Protein AF-A0A845X0L4-F1 (afdb_monomer)

Sequence (94 aa):
MPTTLTNEQIFKLVCMEVIESLGVRRFPPVCVLYEMTNPGFIDWCETLVFVKDDGKLDEGEQSLLDWMKQNAGNWDLVRELMPVAERLEAKLTS

Nearest PDB 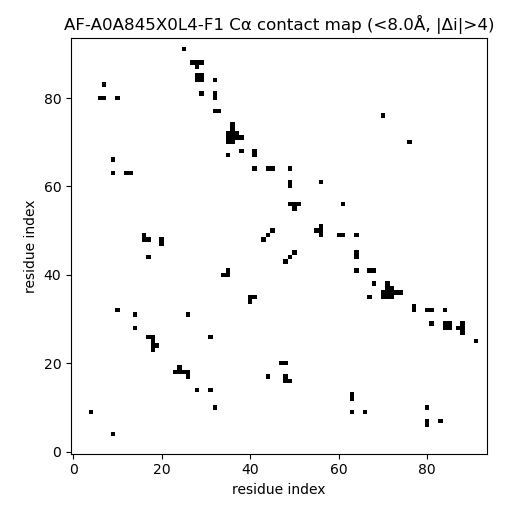structures (foldseek):
  7mu5-assembly1_E  TM=3.251E-01  e=2.744E+00  Homo sapiens
  7mu5-assembly2_H  TM=3.101E-01  e=3.595E+00  Homo sapiens
  7mu5-assembly1_G  TM=3.255E-01  e=6.171E+00  Homo sapiens
  7mu5-assembly2_F  TM=2.865E-01  e=7.659E+00  Homo sapiens

Mean predicted aligned error: 4.74 Å

Foldseek 3Di:
DPPDDDLLRLLVVQVVLVCVQVVPLDDQSLVVLVCLLPVVVLVCCLVRRAQDPVRDGDPSSVVSSVVSVVCRNPVVSSVVCVVVRVVVNVVSVD

Secondary structure (DSSP, 8-state):
------HHHHHHHHHHHHHHHH--TT--HHHHHHHTTSHHHHHHHIIIII--TTS---HHHHHHHHHHHHTTT-HHHHHHHHHHHHHHHHHHH-

Structure (mmCIF, N/CA/C/O backbone):
data_AF-A0A845X0L4-F1
#
_entry.id   AF-A0A845X0L4-F1
#
loop_
_atom_site.group_PDB
_atom_site.id
_atom_site.type_symbol
_atom_site.label_atom_id
_atom_site.label_alt_id
_atom_site.label_comp_id
_atom_site.label_asym_id
_atom_site.label_entity_id
_atom_site.label_seq_id
_atom_site.pdbx_PDB_ins_code
_atom_site.Cartn_x
_atom_site.Cartn_y
_atom_site.Cartn_z
_atom_site.occupancy
_atom_site.B_iso_or_equiv
_atom_site.auth_seq_id
_atom_site.auth_comp_id
_atom_site.auth_asym_id
_atom_site.auth_atom_id
_atom_site.pdbx_PDB_model_num
ATOM 1 N N . MET A 1 1 ? 7.564 17.932 15.370 1.00 31.22 1 MET A N 1
ATOM 2 C CA . MET A 1 1 ? 7.501 18.255 13.928 1.00 31.22 1 MET A CA 1
ATOM 3 C C . MET A 1 1 ? 6.716 17.130 13.279 1.00 31.22 1 MET A C 1
ATOM 5 O O . MET A 1 1 ? 7.085 15.996 13.564 1.00 31.22 1 MET A O 1
ATOM 9 N N . PRO A 1 2 ? 5.647 17.375 12.503 1.00 42.22 2 PRO A N 1
ATOM 10 C CA . PRO A 1 2 ? 5.046 16.302 11.725 1.00 42.22 2 PRO A CA 1
ATOM 11 C C . PRO A 1 2 ? 6.065 15.925 10.649 1.00 42.22 2 PRO A C 1
ATOM 13 O O . PRO A 1 2 ? 6.369 16.718 9.760 1.00 42.22 2 PRO A O 1
ATOM 16 N N . THR A 1 3 ? 6.704 14.771 10.796 1.00 53.50 3 THR A N 1
ATOM 17 C CA . THR A 1 3 ? 7.549 14.204 9.746 1.00 53.50 3 THR A CA 1
ATOM 18 C C . THR A 1 3 ? 6.624 13.720 8.645 1.00 53.50 3 THR A C 1
ATOM 20 O O . THR A 1 3 ? 6.060 12.636 8.748 1.00 53.50 3 THR A O 1
ATOM 23 N N . THR A 1 4 ? 6.424 14.546 7.621 1.00 80.12 4 THR A N 1
ATOM 24 C CA . THR A 1 4 ? 5.692 14.140 6.423 1.00 80.12 4 THR A CA 1
ATOM 25 C C . THR A 1 4 ? 6.466 13.005 5.759 1.00 80.12 4 THR A C 1
ATOM 27 O O . THR A 1 4 ? 7.595 13.204 5.309 1.00 80.12 4 THR A O 1
ATOM 30 N N . LEU A 1 5 ? 5.889 11.806 5.759 1.00 87.50 5 LEU A N 1
ATOM 31 C CA . LEU A 1 5 ? 6.460 10.650 5.076 1.00 87.50 5 LEU A CA 1
ATOM 32 C C . LEU A 1 5 ? 6.424 10.875 3.557 1.00 87.50 5 LEU A C 1
ATOM 34 O O . LEU A 1 5 ? 5.498 11.495 3.034 1.00 87.50 5 LEU A O 1
ATOM 38 N N . THR A 1 6 ? 7.428 10.373 2.841 1.00 93.44 6 THR A N 1
ATOM 39 C CA . THR A 1 6 ? 7.431 10.376 1.370 1.00 93.44 6 THR A CA 1
ATOM 40 C C . THR A 1 6 ? 6.503 9.291 0.815 1.00 93.44 6 THR A C 1
ATOM 42 O O . THR A 1 6 ? 6.224 8.307 1.502 1.00 93.44 6 THR A O 1
ATOM 45 N N . ASN A 1 7 ? 6.087 9.405 -0.454 1.00 94.19 7 ASN A N 1
ATOM 46 C CA . ASN A 1 7 ? 5.299 8.367 -1.138 1.00 94.19 7 ASN A CA 1
ATOM 47 C C . ASN A 1 7 ? 5.953 6.981 -1.042 1.00 94.19 7 ASN A C 1
ATOM 49 O O . ASN A 1 7 ? 5.276 5.996 -0.771 1.00 94.19 7 ASN A O 1
ATOM 53 N N . GLU A 1 8 ? 7.279 6.900 -1.197 1.00 95.31 8 GLU A N 1
ATOM 54 C CA . GLU A 1 8 ? 8.027 5.646 -1.044 1.00 95.31 8 GLU A CA 1
ATOM 55 C C . GLU A 1 8 ? 7.915 5.070 0.378 1.00 95.31 8 GLU A C 1
ATOM 57 O O . GLU A 1 8 ? 7.795 3.855 0.542 1.00 95.31 8 GLU A O 1
ATOM 62 N N . GLN A 1 9 ? 7.977 5.917 1.409 1.00 94.62 9 GLN A N 1
ATOM 63 C CA . GLN A 1 9 ? 7.854 5.473 2.799 1.00 94.62 9 GLN A CA 1
ATOM 64 C C . GLN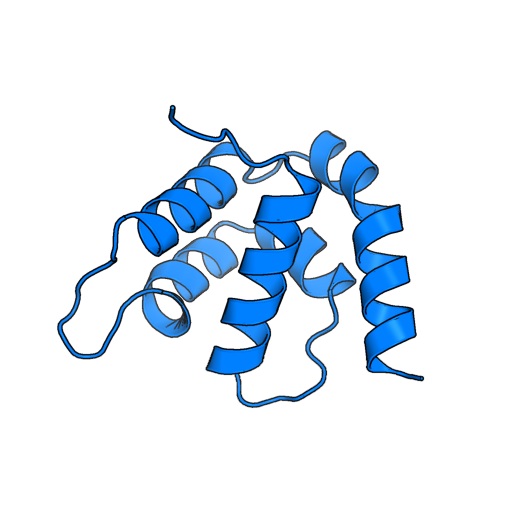 A 1 9 ? 6.435 4.988 3.101 1.00 94.62 9 GLN A C 1
ATOM 66 O O . GLN A 1 9 ? 6.282 3.912 3.673 1.00 94.62 9 GLN A O 1
ATOM 71 N N . ILE A 1 10 ? 5.417 5.737 2.670 1.00 94.38 10 ILE A N 1
ATOM 72 C CA . ILE A 1 10 ? 4.009 5.369 2.858 1.00 94.38 10 ILE A CA 1
ATOM 73 C C . ILE A 1 10 ? 3.696 4.067 2.116 1.00 94.38 10 ILE A C 1
ATOM 75 O O . ILE A 1 10 ? 3.162 3.134 2.708 1.00 94.38 10 ILE A O 1
ATOM 79 N N . PHE A 1 11 ? 4.116 3.947 0.855 1.00 95.12 11 PHE A N 1
ATOM 80 C CA . PHE A 1 11 ? 3.906 2.741 0.055 1.00 95.12 11 PHE A CA 1
ATOM 81 C C . PHE A 1 11 ? 4.527 1.488 0.689 1.00 95.12 11 PHE A C 1
ATOM 83 O O . PHE A 1 11 ? 3.912 0.421 0.699 1.00 95.12 11 PHE A O 1
ATOM 90 N N . LYS A 1 12 ? 5.731 1.606 1.262 1.00 93.62 12 LYS A N 1
ATOM 91 C CA . LYS A 1 12 ? 6.368 0.497 1.990 1.00 93.62 12 LYS A CA 1
ATOM 92 C C . LYS A 1 12 ? 5.570 0.067 3.216 1.00 93.62 12 LYS A C 1
ATOM 94 O O . LYS A 1 12 ? 5.467 -1.134 3.446 1.00 93.62 12 LYS A O 1
ATOM 99 N N . LEU A 1 13 ? 5.023 1.020 3.973 1.00 93.25 13 LEU A N 1
ATOM 100 C CA . LEU A 1 13 ? 4.175 0.722 5.129 1.00 93.25 13 LEU A CA 1
ATOM 101 C C . LEU A 1 13 ? 2.904 -0.005 4.687 1.00 93.25 13 LEU A C 1
ATOM 103 O O . LEU A 1 13 ? 2.623 -1.075 5.207 1.00 93.25 13 LEU A O 1
ATOM 107 N N . VAL A 1 14 ? 2.222 0.481 3.644 1.00 92.94 14 VAL A N 1
ATOM 108 C CA . VAL A 1 14 ? 1.054 -0.211 3.069 1.00 92.94 14 VAL A CA 1
ATOM 109 C C . VAL A 1 14 ? 1.399 -1.650 2.670 1.00 92.94 14 VAL A C 1
ATOM 111 O O . VAL A 1 14 ? 0.659 -2.573 2.996 1.00 92.94 14 VAL A O 1
ATOM 114 N N . CYS A 1 15 ? 2.538 -1.871 2.006 1.00 92.00 15 CYS A N 1
ATOM 115 C CA . CYS A 1 15 ? 2.965 -3.225 1.643 1.00 92.00 15 CYS A CA 1
ATOM 116 C C . CYS A 1 15 ? 3.164 -4.126 2.868 1.00 92.00 15 CYS A C 1
ATOM 118 O O . CYS A 1 15 ? 2.803 -5.298 2.813 1.00 92.00 15 CYS A O 1
ATOM 120 N N . MET A 1 16 ? 3.749 -3.606 3.951 1.00 89.56 16 MET A N 1
ATOM 121 C CA . MET A 1 16 ? 3.956 -4.371 5.181 1.00 89.56 16 MET A CA 1
ATOM 122 C C . MET A 1 16 ? 2.630 -4.781 5.820 1.00 89.56 16 MET A C 1
ATOM 124 O O . MET A 1 16 ? 2.444 -5.967 6.076 1.00 89.56 16 MET A O 1
ATOM 128 N N . GLU A 1 17 ? 1.709 -3.832 5.988 1.00 89.81 17 GLU A N 1
ATOM 129 C CA . GLU A 1 17 ? 0.395 -4.070 6.602 1.00 89.81 17 GLU A CA 1
ATOM 130 C C . GLU A 1 17 ? -0.413 -5.110 5.808 1.00 89.81 17 GLU A C 1
ATOM 132 O O . GLU A 1 17 ? -0.932 -6.080 6.363 1.00 89.81 17 GLU A O 1
ATOM 137 N N . VAL A 1 18 ? -0.444 -4.987 4.474 1.00 89.44 18 VAL A N 1
ATOM 138 C CA . VAL A 1 18 ? -1.140 -5.947 3.597 1.00 89.44 18 VAL A CA 1
ATOM 139 C C . VAL A 1 18 ? -0.524 -7.349 3.688 1.00 89.44 18 VAL A C 1
ATOM 141 O O . VAL A 1 18 ? -1.250 -8.343 3.748 1.00 89.44 18 VAL A O 1
ATOM 144 N N . ILE A 1 19 ? 0.810 -7.455 3.693 1.00 84.88 19 ILE A N 1
ATOM 145 C CA . ILE A 1 19 ? 1.514 -8.744 3.799 1.00 84.88 19 ILE A CA 1
ATOM 146 C C . ILE A 1 19 ? 1.251 -9.402 5.158 1.00 84.88 19 ILE A C 1
ATOM 148 O O . ILE A 1 19 ? 1.037 -10.616 5.214 1.00 84.88 19 ILE A O 1
ATOM 152 N N . GLU A 1 20 ? 1.273 -8.619 6.236 1.00 84.81 20 GLU A N 1
ATOM 153 C CA . GLU A 1 20 ? 1.018 -9.099 7.592 1.00 84.81 20 GLU A CA 1
ATOM 154 C C . GLU A 1 20 ? -0.422 -9.604 7.744 1.00 84.81 20 GLU A C 1
ATOM 156 O O . GLU A 1 20 ? -0.616 -10.751 8.153 1.00 84.81 20 GLU A O 1
ATOM 161 N N . SER A 1 21 ? -1.412 -8.816 7.306 1.00 83.75 21 SER A N 1
ATOM 162 C CA . SER A 1 21 ? -2.838 -9.176 7.365 1.00 83.75 21 SER A CA 1
ATOM 163 C C . SER A 1 21 ? -3.160 -10.459 6.587 1.00 83.75 21 SER A C 1
ATOM 165 O O . SER A 1 21 ? -3.858 -11.346 7.084 1.00 83.75 21 SER A O 1
ATOM 167 N N . LEU A 1 22 ? -2.604 -10.626 5.383 1.00 80.06 22 LEU A N 1
ATOM 168 C CA . LEU A 1 22 ? -2.879 -11.813 4.570 1.00 80.06 22 LEU A CA 1
ATOM 169 C C . LEU A 1 22 ? -2.194 -13.089 5.087 1.00 80.06 22 LEU A C 1
ATOM 171 O O . LEU A 1 22 ? -2.480 -14.183 4.589 1.00 80.06 22 LEU A O 1
ATOM 175 N N . GLY A 1 23 ? -1.232 -12.977 6.010 1.00 70.62 23 GLY A N 1
ATOM 176 C CA . GLY A 1 23 ? -0.431 -14.102 6.501 1.00 70.62 23 GLY A CA 1
ATOM 177 C C . GLY A 1 23 ? 0.419 -14.796 5.423 1.00 70.62 23 GLY A C 1
ATOM 178 O O . GLY A 1 23 ? 1.100 -15.789 5.703 1.00 70.62 23 GLY A O 1
ATOM 179 N N . VAL A 1 24 ? 0.412 -14.296 4.182 1.00 66.19 24 VAL A N 1
ATOM 180 C CA . VAL A 1 24 ? 1.257 -14.793 3.098 1.00 66.19 24 VAL A CA 1
ATOM 181 C C . VAL A 1 24 ? 2.546 -13.996 3.056 1.00 66.19 24 VAL A C 1
ATOM 183 O O . VAL A 1 24 ? 2.562 -12.812 2.749 1.00 66.19 24 VAL A O 1
ATOM 186 N N . ARG A 1 25 ? 3.675 -14.685 3.249 1.00 59.78 25 ARG A N 1
ATOM 187 C CA . ARG A 1 25 ? 5.028 -14.096 3.207 1.00 59.78 25 ARG A CA 1
ATOM 188 C C . ARG A 1 25 ? 5.387 -13.373 1.896 1.00 59.78 25 ARG A C 1
ATOM 190 O O . ARG A 1 25 ? 6.486 -12.836 1.803 1.00 59.78 25 ARG A O 1
ATOM 197 N N . ARG A 1 26 ? 4.544 -13.438 0.859 1.00 62.78 26 ARG A N 1
ATOM 198 C CA . ARG A 1 26 ? 4.853 -12.985 -0.505 1.00 62.78 26 ARG A CA 1
ATOM 199 C C . ARG A 1 26 ? 3.612 -12.484 -1.239 1.00 62.78 26 ARG A C 1
ATOM 201 O O . ARG A 1 26 ? 3.257 -13.038 -2.275 1.00 62.78 26 ARG A O 1
ATOM 208 N N . PHE A 1 27 ? 2.947 -11.457 -0.718 1.00 74.00 27 PHE A N 1
ATOM 209 C CA . PHE A 1 27 ? 2.099 -10.651 -1.593 1.00 74.00 27 PHE A CA 1
ATOM 210 C C . PHE A 1 27 ? 3.008 -9.708 -2.408 1.00 74.00 27 PHE A C 1
ATOM 212 O O . PHE A 1 27 ? 3.770 -8.953 -1.799 1.00 74.00 27 PHE A O 1
ATOM 219 N N . PRO A 1 28 ? 3.011 -9.775 -3.753 1.00 87.88 28 PRO A N 1
ATOM 220 C CA . PRO A 1 28 ? 3.891 -8.957 -4.585 1.00 87.88 28 PRO A CA 1
ATOM 221 C C . PRO A 1 28 ? 3.675 -7.453 -4.364 1.00 87.88 28 PRO A C 1
ATOM 223 O O . PRO A 1 28 ? 2.561 -6.971 -4.582 1.00 87.88 28 PRO A O 1
ATOM 226 N N . PRO A 1 29 ? 4.710 -6.670 -4.005 1.00 91.62 29 PRO A N 1
ATOM 227 C CA . PRO A 1 29 ? 4.595 -5.214 -3.904 1.00 91.62 29 PRO A CA 1
ATOM 228 C C . PRO A 1 29 ? 4.089 -4.558 -5.195 1.00 91.62 29 PRO A C 1
ATOM 230 O O . PRO A 1 29 ? 3.333 -3.593 -5.136 1.00 91.62 29 PRO A O 1
ATOM 233 N N . VAL A 1 30 ? 4.441 -5.101 -6.367 1.00 93.62 30 VAL A N 1
ATOM 234 C CA . VAL A 1 30 ? 3.911 -4.624 -7.655 1.00 93.62 30 VAL A CA 1
ATOM 235 C C . VAL A 1 30 ? 2.393 -4.809 -7.735 1.00 93.62 30 VAL A C 1
ATOM 237 O O . VAL A 1 30 ? 1.696 -3.907 -8.193 1.00 93.62 30 VAL A O 1
ATOM 240 N N . CYS A 1 31 ? 1.851 -5.921 -7.227 1.00 91.88 31 CYS A N 1
ATOM 241 C CA . CYS A 1 31 ? 0.403 -6.109 -7.139 1.00 91.88 31 CYS A CA 1
ATOM 242 C C . CYS A 1 31 ? -0.238 -5.092 -6.189 1.00 91.88 31 CYS A C 1
ATOM 244 O O . CYS A 1 31 ? -1.234 -4.492 -6.572 1.00 91.88 31 CYS A O 1
ATOM 246 N N . VAL A 1 32 ? 0.347 -4.830 -5.010 1.00 91.56 32 VAL A N 1
ATOM 247 C CA . VAL A 1 32 ? -0.169 -3.792 -4.085 1.00 91.56 32 VAL A CA 1
ATOM 248 C C . VAL A 1 32 ? -0.249 -2.440 -4.789 1.00 91.56 32 VAL A C 1
ATOM 250 O O . VAL A 1 32 ? -1.254 -1.741 -4.684 1.00 91.56 32 VAL A O 1
ATOM 253 N N . LEU A 1 33 ? 0.799 -2.086 -5.535 1.00 94.25 33 LEU A N 1
ATOM 254 C CA . LEU A 1 33 ? 0.888 -0.813 -6.239 1.00 94.25 33 LEU A CA 1
ATOM 255 C C . LEU A 1 33 ? -0.184 -0.651 -7.326 1.00 94.25 33 LEU A C 1
ATOM 257 O O . LEU A 1 33 ? -0.702 0.446 -7.526 1.00 94.25 33 LEU A O 1
ATOM 261 N N . TYR A 1 34 ? -0.526 -1.721 -8.040 1.00 92.56 34 TYR A N 1
ATOM 262 C CA . TYR A 1 34 ? -1.620 -1.666 -9.006 1.00 92.56 34 TYR A CA 1
ATOM 263 C C . TYR A 1 34 ? -2.983 -1.669 -8.318 1.00 92.56 34 TYR A C 1
ATOM 265 O O . TYR A 1 34 ? -3.848 -0.868 -8.671 1.00 92.56 34 TYR A O 1
ATOM 273 N N . GLU A 1 35 ? -3.171 -2.525 -7.318 1.00 91.94 35 GLU A N 1
ATOM 274 C CA . GLU A 1 35 ? -4.452 -2.665 -6.630 1.00 91.94 35 GLU A CA 1
ATOM 275 C C . GLU A 1 35 ? -4.819 -1.418 -5.821 1.00 91.94 35 GLU A C 1
ATOM 277 O O . GLU A 1 35 ? -5.994 -1.090 -5.729 1.00 91.94 35 GLU A O 1
ATOM 282 N N . MET A 1 36 ? -3.862 -0.615 -5.345 1.00 89.88 36 MET A N 1
ATOM 283 C CA . MET A 1 36 ? -4.194 0.677 -4.722 1.00 89.88 36 MET A CA 1
ATOM 284 C C . MET A 1 36 ? -4.867 1.677 -5.681 1.00 89.88 36 MET A C 1
ATOM 286 O O . MET A 1 36 ? -5.402 2.687 -5.231 1.00 89.88 36 MET A O 1
ATOM 290 N N . THR A 1 37 ? -4.882 1.416 -6.994 1.00 90.50 37 THR A N 1
ATOM 291 C CA . THR A 1 37 ? -5.687 2.204 -7.942 1.00 90.50 37 THR A CA 1
ATOM 292 C C . THR A 1 37 ? -7.162 1.789 -7.971 1.00 90.50 37 THR A C 1
ATOM 294 O O . THR A 1 37 ? -7.992 2.544 -8.479 1.00 90.50 37 THR A O 1
ATOM 297 N N . ASN A 1 38 ? -7.491 0.615 -7.427 1.00 91.56 38 ASN A N 1
ATOM 298 C CA . ASN A 1 38 ? -8.819 0.022 -7.389 1.00 91.56 38 ASN A CA 1
ATOM 299 C C . ASN A 1 38 ? -9.527 0.377 -6.066 1.00 91.56 38 ASN A C 1
ATOM 301 O O . ASN A 1 38 ? -9.092 -0.078 -5.006 1.00 91.56 38 ASN A O 1
ATOM 305 N N . PRO A 1 39 ? -10.652 1.118 -6.093 1.00 91.56 39 PRO A N 1
ATOM 306 C CA . PRO A 1 39 ? -11.392 1.469 -4.880 1.00 91.56 39 PRO A CA 1
ATOM 307 C C . PRO A 1 39 ? -11.788 0.258 -4.026 1.00 91.56 39 PRO A C 1
ATOM 309 O O . PRO A 1 39 ? -11.713 0.327 -2.806 1.00 91.56 39 PRO A O 1
ATOM 312 N N . GLY A 1 40 ? -12.120 -0.878 -4.651 1.00 91.62 40 GLY A N 1
ATOM 313 C CA . GLY A 1 40 ? -12.502 -2.085 -3.915 1.00 91.62 40 GLY A CA 1
ATOM 314 C C . GLY A 1 40 ? -11.358 -2.685 -3.093 1.00 91.62 40 GLY A C 1
ATOM 315 O O . GLY A 1 40 ? -11.602 -3.262 -2.037 1.00 91.62 40 GLY A O 1
ATOM 316 N N . PHE A 1 41 ? -10.109 -2.520 -3.536 1.00 91.81 41 PHE A N 1
ATOM 317 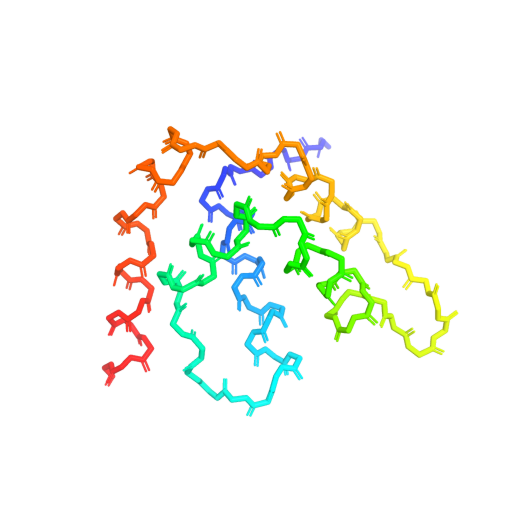C CA . PHE A 1 41 ? -8.945 -2.917 -2.745 1.00 91.81 41 PHE A CA 1
ATOM 318 C C . PHE A 1 41 ? -8.718 -1.967 -1.566 1.00 91.81 41 PHE A C 1
ATOM 320 O O . PHE A 1 41 ? -8.354 -2.413 -0.485 1.00 91.81 41 PHE A O 1
ATOM 327 N N . ILE A 1 42 ? -8.975 -0.669 -1.744 1.00 93.06 42 ILE A N 1
ATOM 328 C CA . ILE A 1 42 ? -8.873 0.318 -0.662 1.00 93.06 42 ILE A CA 1
ATOM 329 C C . 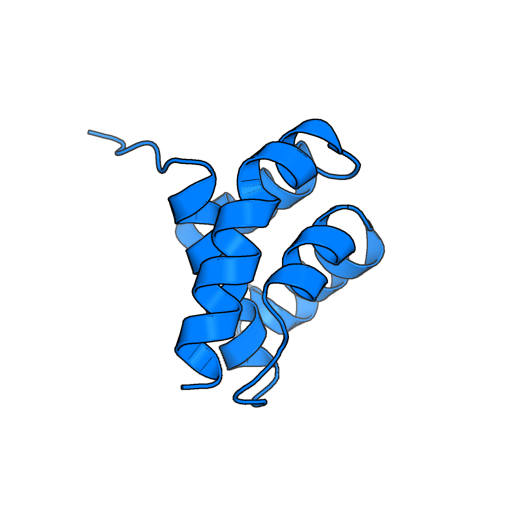ILE A 1 42 ? -9.921 0.027 0.425 1.00 93.06 42 ILE A C 1
ATOM 331 O O . ILE A 1 42 ? -9.571 -0.009 1.603 1.00 93.06 42 ILE A O 1
ATOM 335 N N . ASP A 1 43 ? -11.168 -0.254 0.035 1.00 92.31 43 ASP A N 1
ATOM 336 C CA . ASP A 1 43 ? -12.247 -0.636 0.961 1.00 92.31 43 ASP A CA 1
ATOM 337 C C . ASP A 1 43 ? -11.926 -1.952 1.693 1.00 92.31 43 ASP A C 1
ATOM 339 O O . ASP A 1 43 ? -12.197 -2.115 2.889 1.00 92.31 43 ASP A O 1
ATOM 343 N N . TRP A 1 44 ? -11.310 -2.900 0.979 1.00 91.00 44 TRP A N 1
ATOM 344 C CA . TRP A 1 44 ? -10.803 -4.140 1.558 1.00 91.00 44 TRP A CA 1
ATOM 345 C C . TRP A 1 44 ? -9.693 -3.869 2.584 1.00 91.00 44 TRP A C 1
ATOM 347 O O . TRP A 1 44 ? -9.760 -4.407 3.688 1.00 91.00 44 TRP A O 1
ATOM 357 N N . CYS A 1 45 ? -8.727 -2.996 2.276 1.00 91.00 45 CYS A N 1
ATOM 358 C CA . CYS A 1 45 ? -7.679 -2.603 3.218 1.00 91.00 45 CYS A CA 1
ATOM 359 C C . CYS A 1 45 ? -8.250 -1.918 4.463 1.00 91.00 45 CYS A C 1
ATOM 361 O O . CYS A 1 45 ? -7.847 -2.249 5.573 1.00 91.00 45 CYS A O 1
ATOM 363 N N . GLU A 1 46 ? -9.215 -1.011 4.308 1.00 90.81 46 GLU A N 1
ATOM 364 C CA . GLU A 1 46 ? -9.912 -0.401 5.444 1.00 90.81 46 GLU A CA 1
ATOM 365 C C . GLU A 1 46 ? -10.519 -1.478 6.348 1.00 90.81 46 GLU A C 1
ATOM 367 O O . GLU A 1 46 ? -10.261 -1.488 7.544 1.00 90.81 46 GLU A O 1
ATOM 372 N N . THR A 1 47 ? -11.248 -2.437 5.778 1.00 86.88 47 THR A N 1
ATOM 373 C CA . THR A 1 47 ? -12.031 -3.403 6.562 1.00 86.88 47 THR A CA 1
ATOM 374 C C . THR A 1 47 ? -11.205 -4.553 7.147 1.00 86.88 47 THR A C 1
ATOM 376 O O . THR A 1 47 ? -11.561 -5.079 8.199 1.00 86.88 47 THR A O 1
ATOM 379 N N . LEU A 1 48 ? -10.157 -4.999 6.447 1.00 83.88 48 LEU A N 1
ATOM 380 C CA . LEU A 1 48 ? -9.465 -6.265 6.737 1.00 83.88 48 LEU A CA 1
ATOM 381 C C . LEU A 1 48 ? -7.966 -6.121 7.004 1.00 83.88 48 LEU A C 1
ATOM 383 O O . LEU A 1 48 ? -7.351 -7.067 7.498 1.00 83.88 48 LEU A O 1
ATOM 387 N N . VAL A 1 49 ? -7.368 -4.977 6.672 1.00 83.50 49 VAL A N 1
ATOM 388 C CA . VAL A 1 49 ? -5.946 -4.717 6.934 1.00 83.50 49 VAL A CA 1
ATOM 389 C C . VAL A 1 49 ? -5.792 -3.757 8.103 1.00 83.50 49 VAL A C 1
ATOM 391 O O . VAL A 1 49 ? -5.064 -4.064 9.036 1.00 83.50 49 VAL A O 1
ATOM 394 N N . PHE A 1 50 ? -6.494 -2.624 8.068 1.00 83.81 50 PHE A N 1
ATOM 395 C CA . PHE A 1 50 ? -6.287 -1.544 9.028 1.00 83.81 50 PHE A CA 1
ATOM 396 C C . PHE A 1 50 ? -7.271 -1.556 10.205 1.00 83.81 50 PHE A C 1
ATOM 398 O O . PHE A 1 50 ? -6.905 -1.162 11.307 1.00 83.81 50 PHE A O 1
ATOM 405 N N . VAL A 1 51 ? -8.525 -1.985 10.017 1.00 77.00 51 VAL A N 1
ATOM 406 C CA . VAL A 1 51 ? -9.477 -2.065 11.135 1.00 77.00 51 VAL A CA 1
ATOM 407 C C . VAL A 1 51 ? -9.117 -3.236 12.056 1.00 77.00 51 VAL A C 1
ATOM 409 O O . VAL A 1 51 ? -9.179 -4.402 11.668 1.00 77.00 51 VAL A O 1
ATOM 412 N N . LYS A 1 52 ? -8.773 -2.904 13.305 1.00 69.38 52 LYS A N 1
ATOM 413 C CA . LYS A 1 52 ? -8.491 -3.854 14.392 1.00 69.38 52 LYS A CA 1
ATOM 414 C C . LYS A 1 52 ? -9.773 -4.445 14.993 1.00 69.38 52 LYS A C 1
ATOM 416 O O . LYS A 1 52 ? -10.882 -3.981 14.727 1.00 69.38 52 LYS A O 1
ATOM 421 N N . ASP A 1 53 ? -9.618 -5.433 15.879 1.00 68.31 53 ASP A N 1
ATOM 422 C CA . ASP A 1 53 ?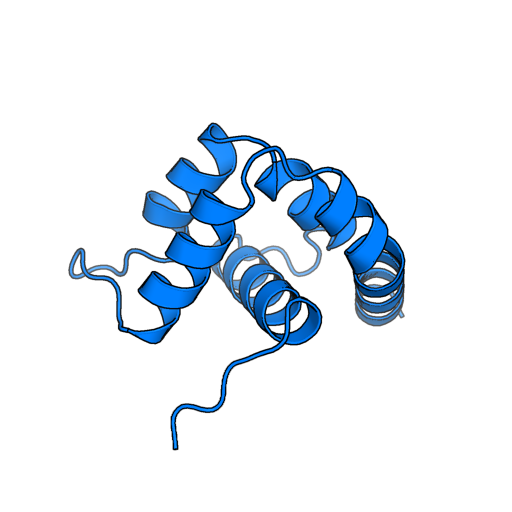 -10.717 -6.125 16.581 1.00 68.31 53 ASP A CA 1
ATOM 423 C C . ASP A 1 53 ? -11.660 -5.188 17.368 1.00 68.31 53 ASP A C 1
ATOM 425 O O . ASP A 1 53 ? -12.808 -5.542 17.645 1.00 68.31 53 ASP A O 1
ATOM 429 N N . ASP A 1 54 ? -11.198 -3.990 17.741 1.00 75.31 54 ASP A N 1
ATOM 430 C CA . ASP A 1 54 ? -11.997 -2.966 18.424 1.00 75.31 54 ASP A CA 1
ATOM 431 C C . ASP A 1 54 ? -12.772 -2.041 17.464 1.00 75.31 54 ASP A C 1
ATOM 433 O O . ASP A 1 54 ? -13.486 -1.134 17.911 1.00 75.31 54 ASP A O 1
ATOM 437 N N . GLY A 1 55 ? -12.653 -2.281 16.156 1.00 72.75 55 GLY A N 1
ATOM 438 C CA . GLY A 1 55 ? -13.319 -1.530 15.102 1.00 72.75 55 GLY A CA 1
ATOM 439 C C . GLY A 1 55 ? -12.719 -0.148 14.842 1.00 72.75 55 GLY A C 1
ATOM 440 O O . GLY A 1 55 ? -13.402 0.682 14.238 1.00 72.75 55 GLY A O 1
ATOM 441 N N . LYS A 1 56 ? -11.506 0.148 15.334 1.00 79.19 56 LYS A N 1
ATOM 442 C CA . LYS A 1 56 ? -10.902 1.486 15.239 1.00 79.19 56 LYS A CA 1
ATOM 443 C C . LYS A 1 56 ? -9.574 1.476 14.492 1.00 79.19 56 LYS A C 1
ATOM 445 O O . LYS A 1 56 ? -8.789 0.542 14.604 1.00 79.19 56 LYS A 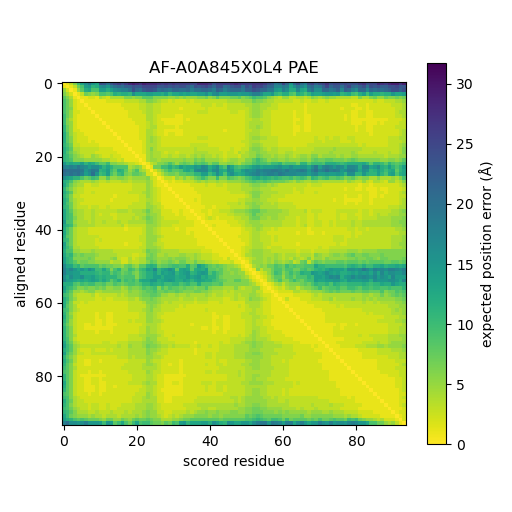O 1
ATOM 450 N N . LEU A 1 57 ? -9.345 2.570 13.769 1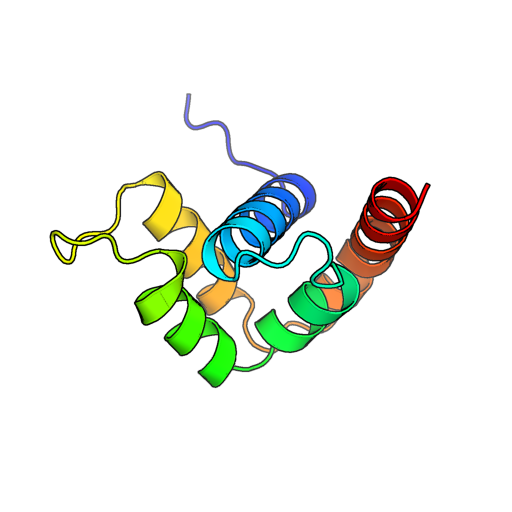.00 83.56 57 LEU A N 1
ATOM 451 C CA . LEU A 1 57 ? -8.077 2.915 13.133 1.00 83.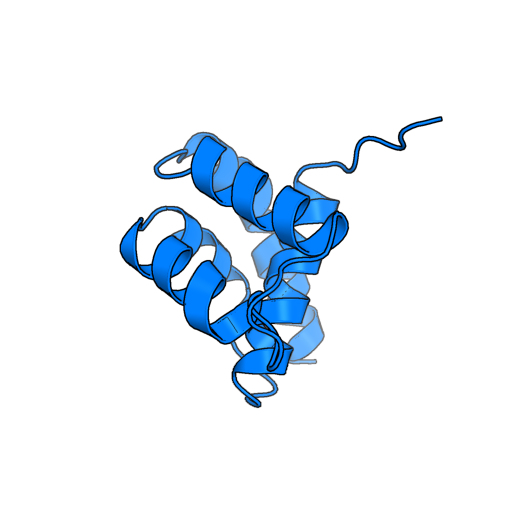56 57 LEU A CA 1
ATOM 452 C C . LEU A 1 57 ? -7.269 3.796 14.087 1.00 83.56 57 LEU A C 1
ATOM 454 O O . LEU A 1 57 ? -7.816 4.742 14.668 1.00 83.56 57 LEU A O 1
ATOM 458 N N . ASP A 1 58 ? -5.979 3.515 14.237 1.00 86.56 58 ASP A N 1
ATOM 459 C CA . ASP A 1 58 ? -5.056 4.476 14.835 1.00 86.56 58 ASP A CA 1
ATOM 460 C C . ASP A 1 58 ? -4.666 5.594 13.845 1.00 86.56 58 ASP A C 1
ATOM 462 O O . ASP A 1 58 ? -5.016 5.578 12.662 1.00 86.56 58 ASP A O 1
ATOM 466 N N . GLU A 1 59 ? -3.973 6.627 14.338 1.00 85.69 59 GLU A N 1
ATOM 467 C CA . GLU A 1 59 ? -3.592 7.789 13.520 1.00 85.69 59 GLU A CA 1
ATOM 468 C C . GLU A 1 59 ? -2.677 7.415 12.338 1.00 85.69 59 GLU A C 1
ATOM 470 O O . GLU A 1 59 ? -2.709 8.076 11.293 1.00 85.69 59 GLU A O 1
ATOM 475 N N . GLY A 1 60 ? -1.861 6.367 12.489 1.00 86.75 60 GLY A N 1
ATOM 476 C CA . GLY A 1 60 ? -0.980 5.869 11.438 1.00 86.75 60 GLY A CA 1
ATOM 477 C C . GLY A 1 60 ? -1.776 5.165 10.347 1.00 86.75 60 GLY A C 1
ATOM 478 O O . GLY A 1 60 ? -1.667 5.533 9.178 1.00 86.75 60 GLY A O 1
ATOM 479 N N . GLU A 1 61 ? -2.630 4.225 10.740 1.00 89.00 61 GLU A N 1
ATOM 480 C CA . GLU A 1 61 ? -3.538 3.481 9.860 1.00 89.00 61 GLU A CA 1
ATOM 481 C C . GLU A 1 61 ? -4.456 4.415 9.066 1.00 89.00 61 GLU A C 1
ATOM 483 O O . GLU A 1 61 ? -4.570 4.293 7.843 1.00 89.00 61 GLU A O 1
ATOM 488 N N . GLN A 1 62 ? -5.032 5.419 9.735 1.00 90.25 62 GLN A N 1
ATOM 489 C CA . GLN A 1 62 ? -5.838 6.443 9.073 1.00 90.25 62 GLN A CA 1
ATOM 490 C C . GLN A 1 62 ? -5.019 7.218 8.035 1.00 90.25 62 GLN A C 1
ATOM 492 O O . GLN A 1 62 ? -5.490 7.444 6.922 1.00 90.25 62 GLN A O 1
ATOM 497 N N . SER A 1 63 ? -3.776 7.585 8.362 1.00 91.06 63 SER A N 1
ATOM 498 C CA . SER A 1 63 ? -2.899 8.311 7.435 1.00 91.06 63 SER A CA 1
ATOM 499 C C . SER A 1 63 ? -2.551 7.484 6.190 1.00 91.06 63 SER A C 1
ATOM 501 O O . SER A 1 63 ? -2.493 8.032 5.086 1.00 91.06 63 SER A O 1
ATOM 503 N N . LEU A 1 64 ? -2.335 6.171 6.342 1.00 93.00 64 LEU A N 1
ATOM 504 C CA . LEU A 1 64 ? -2.095 5.260 5.216 1.00 93.00 64 LEU A CA 1
ATOM 505 C C . LEU A 1 64 ? -3.337 5.147 4.327 1.00 93.00 64 LEU A C 1
ATOM 507 O O . LEU A 1 64 ? -3.241 5.279 3.104 1.00 93.00 64 LEU A O 1
ATOM 511 N N . LEU A 1 65 ? -4.504 4.955 4.944 1.00 92.69 65 LEU A N 1
ATOM 512 C CA . LEU A 1 65 ? -5.773 4.829 4.239 1.00 92.69 65 LEU A CA 1
ATOM 513 C C . LEU A 1 65 ? -6.140 6.113 3.484 1.00 92.69 65 LEU A C 1
ATOM 515 O O . LEU A 1 65 ? -6.539 6.055 2.320 1.00 92.69 65 LEU A O 1
ATOM 519 N N . ASP A 1 66 ? -5.961 7.275 4.112 1.00 93.50 66 ASP A N 1
ATOM 520 C CA . ASP A 1 66 ? -6.210 8.573 3.487 1.00 93.50 66 ASP A CA 1
ATOM 521 C C . ASP A 1 66 ? -5.293 8.792 2.282 1.00 93.50 66 ASP A C 1
ATOM 523 O O . ASP A 1 66 ? -5.750 9.246 1.230 1.00 93.50 66 ASP A O 1
ATOM 527 N N . TRP A 1 67 ? -4.015 8.416 2.393 1.00 94.62 67 TRP A N 1
ATOM 528 C CA . TRP A 1 67 ? -3.085 8.480 1.269 1.00 94.62 67 TRP A CA 1
ATOM 529 C C . TRP A 1 67 ? -3.510 7.559 0.118 1.00 94.62 67 TRP A C 1
ATOM 531 O O . TRP A 1 67 ? -3.462 7.985 -1.039 1.00 94.62 67 TRP A O 1
ATOM 541 N N . MET A 1 68 ? -3.980 6.337 0.405 1.00 94.50 68 MET A N 1
ATOM 542 C CA . MET A 1 68 ? -4.513 5.433 -0.624 1.00 94.50 68 MET A CA 1
ATOM 543 C C . MET A 1 68 ? -5.744 6.040 -1.309 1.00 94.50 68 MET A C 1
ATOM 545 O O . MET A 1 68 ? -5.791 6.105 -2.536 1.00 94.50 68 MET A O 1
ATOM 549 N N . LYS A 1 69 ? -6.704 6.559 -0.532 1.00 94.81 69 LYS A N 1
ATOM 550 C CA . LYS A 1 69 ? -7.932 7.194 -1.045 1.00 94.81 69 LYS A CA 1
ATOM 551 C C . LYS A 1 69 ? -7.627 8.412 -1.922 1.00 94.81 69 LYS A C 1
ATOM 553 O O . LYS A 1 69 ? -8.215 8.556 -2.991 1.00 94.81 69 LYS A O 1
ATOM 558 N N . GLN A 1 70 ? -6.683 9.262 -1.514 1.00 94.31 70 GLN A N 1
ATOM 559 C CA . GLN A 1 70 ? -6.265 10.445 -2.281 1.00 94.31 70 GLN A CA 1
ATOM 560 C C . GLN A 1 70 ? -5.567 10.096 -3.600 1.00 94.31 70 GLN A C 1
ATOM 562 O O . GLN A 1 70 ? -5.595 10.895 -4.535 1.00 94.31 70 GLN A O 1
ATOM 567 N N . ASN A 1 71 ? -4.946 8.918 -3.677 1.00 93.44 71 ASN A N 1
ATOM 568 C CA . ASN A 1 71 ? -4.183 8.473 -4.839 1.00 93.44 71 ASN A CA 1
ATOM 569 C C . ASN A 1 71 ? -4.869 7.356 -5.639 1.00 93.44 71 ASN A C 1
ATOM 571 O O . ASN A 1 71 ? -4.261 6.787 -6.550 1.00 93.44 71 ASN A O 1
ATOM 575 N N . ALA A 1 72 ? -6.140 7.068 -5.354 1.00 93.38 72 ALA A N 1
ATOM 576 C CA . ALA A 1 72 ? -6.936 6.139 -6.141 1.00 93.38 72 ALA A CA 1
ATOM 577 C C . ALA A 1 72 ? -6.974 6.591 -7.614 1.00 93.38 72 ALA A C 1
ATOM 579 O O . ALA A 1 72 ? -7.265 7.746 -7.926 1.00 93.38 72 ALA A O 1
ATOM 580 N N . GLY A 1 73 ? -6.641 5.686 -8.537 1.00 93.19 73 GLY A N 1
ATOM 581 C CA . GLY A 1 73 ? -6.536 5.988 -9.970 1.00 93.19 73 GLY A CA 1
ATOM 582 C C . GLY A 1 73 ? -5.345 6.870 -10.389 1.00 93.19 73 GLY A C 1
ATOM 583 O O . GLY A 1 73 ? -5.260 7.241 -11.562 1.00 93.19 73 GLY A O 1
ATOM 584 N N . ASN A 1 74 ? -4.414 7.204 -9.485 1.00 94.38 74 ASN A N 1
ATOM 585 C CA . ASN A 1 74 ? -3.244 8.027 -9.800 1.00 94.38 74 ASN A CA 1
ATOM 586 C C . ASN A 1 74 ? -2.142 7.211 -10.506 1.00 94.38 74 ASN A C 1
ATOM 588 O O . ASN A 1 74 ? -1.216 6.685 -9.887 1.00 94.38 74 ASN A O 1
ATOM 592 N N . TRP A 1 75 ? -2.219 7.132 -11.835 1.00 93.81 75 TRP A N 1
ATOM 593 C CA . TRP A 1 75 ? -1.235 6.412 -12.653 1.00 93.81 75 TRP A CA 1
ATOM 594 C C . TRP A 1 75 ? 0.163 7.041 -12.667 1.00 93.81 75 TRP A C 1
ATOM 596 O O . TRP A 1 75 ? 1.134 6.340 -12.956 1.00 93.81 75 TRP A O 1
ATOM 606 N N . ASP A 1 76 ? 0.296 8.333 -12.361 1.00 95.56 76 ASP A N 1
ATOM 607 C CA . ASP A 1 76 ? 1.610 8.977 -12.261 1.00 95.56 76 ASP A CA 1
ATOM 608 C C . ASP A 1 76 ? 2.350 8.507 -11.011 1.00 95.56 76 ASP A C 1
ATOM 610 O O . ASP A 1 76 ? 3.529 8.160 -11.091 1.00 95.56 76 ASP A O 1
ATOM 614 N N . LEU A 1 77 ? 1.634 8.369 -9.894 1.00 94.00 77 LEU A N 1
ATOM 615 C CA . LEU A 1 77 ? 2.180 7.773 -8.680 1.00 94.00 77 LEU A CA 1
ATOM 616 C C . LEU A 1 77 ? 2.573 6.303 -8.890 1.00 94.00 77 LEU A C 1
ATOM 618 O O . LEU A 1 77 ? 3.619 5.869 -8.412 1.00 94.00 77 LEU A O 1
ATOM 622 N N . VAL A 1 78 ? 1.784 5.537 -9.653 1.00 95.44 78 VAL A N 1
ATOM 623 C CA . 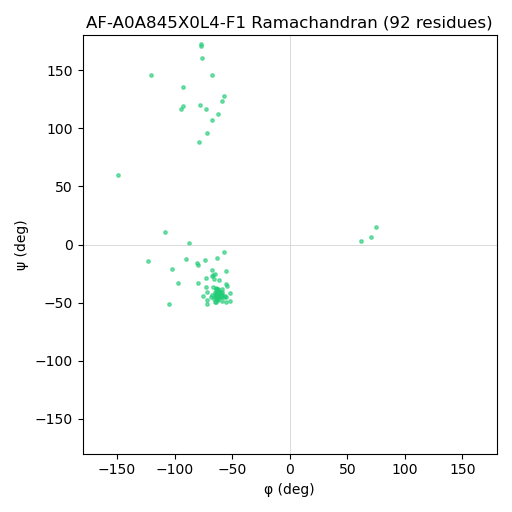VAL A 1 78 ? 2.155 4.158 -10.023 1.00 95.44 78 VAL A CA 1
ATOM 624 C C . VAL A 1 78 ? 3.488 4.134 -10.772 1.00 95.44 78 VAL A C 1
ATOM 626 O O . VAL A 1 78 ? 4.354 3.319 -10.463 1.00 95.44 78 VAL A O 1
ATOM 629 N N . ARG A 1 79 ? 3.699 5.046 -11.728 1.00 96.31 79 ARG A N 1
ATOM 630 C CA . ARG A 1 79 ? 4.980 5.147 -12.449 1.00 96.31 79 ARG A CA 1
ATOM 631 C C . ARG A 1 79 ? 6.128 5.550 -11.525 1.00 96.31 79 ARG A C 1
ATOM 633 O O . ARG A 1 79 ? 7.214 4.991 -11.651 1.00 96.31 79 ARG A O 1
ATOM 640 N N . GLU A 1 80 ? 5.890 6.488 -10.608 1.00 96.38 80 GLU A N 1
ATOM 641 C CA . GLU A 1 80 ? 6.866 6.929 -9.602 1.00 96.38 80 GLU A CA 1
ATOM 642 C C . GLU A 1 80 ? 7.315 5.768 -8.702 1.00 96.38 80 GLU A C 1
ATOM 644 O O . GLU A 1 80 ? 8.510 5.592 -8.453 1.00 96.38 80 GLU A O 1
ATOM 649 N N . LEU A 1 81 ? 6.365 4.955 -8.237 1.00 97.50 81 LEU A N 1
ATOM 650 C CA . LEU A 1 81 ? 6.606 3.898 -7.258 1.00 97.50 81 LEU A CA 1
ATOM 651 C C . LEU A 1 81 ? 6.971 2.544 -7.874 1.00 97.50 81 LEU A C 1
ATOM 653 O O . LEU A 1 81 ? 7.470 1.683 -7.149 1.00 97.50 81 LEU A O 1
ATOM 657 N N . MET A 1 82 ? 6.798 2.343 -9.184 1.00 97.12 82 MET A N 1
ATOM 658 C CA . MET A 1 82 ? 7.127 1.072 -9.846 1.00 97.12 82 MET A CA 1
ATOM 659 C C . MET A 1 82 ? 8.556 0.588 -9.540 1.00 97.12 82 MET A C 1
ATOM 661 O O . MET A 1 82 ? 8.708 -0.538 -9.060 1.00 97.12 82 MET A O 1
ATOM 665 N N . PRO A 1 83 ? 9.610 1.425 -9.660 1.00 97.00 83 PRO A N 1
ATOM 666 C CA . PRO A 1 83 ? 10.967 0.985 -9.342 1.00 97.00 83 PRO A CA 1
ATOM 667 C C . PRO A 1 83 ? 11.149 0.641 -7.857 1.00 97.00 83 PRO A C 1
ATOM 669 O O . PRO A 1 83 ? 12.062 -0.102 -7.495 1.00 97.00 83 PRO A O 1
ATOM 672 N N . VAL A 1 84 ? 10.337 1.221 -6.966 1.00 96.31 84 VAL A N 1
ATOM 673 C CA . VAL A 1 84 ? 10.341 0.893 -5.534 1.00 96.31 84 VAL A CA 1
ATOM 674 C C . VAL A 1 84 ? 9.724 -0.487 -5.323 1.00 96.31 84 VAL A C 1
ATOM 676 O O . VAL A 1 84 ? 10.325 -1.309 -4.629 1.00 96.31 84 VAL A O 1
ATOM 679 N N . ALA A 1 85 ? 8.569 -0.746 -5.938 1.00 94.88 85 ALA A N 1
ATOM 680 C CA . ALA A 1 85 ? 7.864 -2.020 -5.860 1.00 94.88 85 ALA A CA 1
ATOM 681 C C . ALA A 1 85 ? 8.736 -3.182 -6.364 1.00 94.88 85 ALA A C 1
ATOM 683 O O . ALA A 1 85 ? 8.942 -4.146 -5.628 1.00 94.88 85 ALA A O 1
ATOM 684 N N . GLU A 1 86 ? 9.358 -3.037 -7.538 1.00 94.81 86 GLU A N 1
ATOM 685 C CA . GLU A 1 86 ? 10.268 -4.041 -8.111 1.00 94.81 86 GLU A CA 1
ATOM 686 C C . GLU A 1 86 ? 11.462 -4.343 -7.184 1.00 94.81 86 GLU A C 1
ATOM 688 O O . GLU A 1 86 ? 11.823 -5.502 -6.960 1.00 94.81 86 GLU A O 1
ATOM 693 N N . ARG A 1 87 ? 12.069 -3.307 -6.578 1.00 94.12 87 ARG A N 1
ATOM 694 C CA . ARG A 1 87 ? 13.178 -3.487 -5.621 1.00 94.12 87 ARG A CA 1
ATOM 695 C C . ARG A 1 87 ? 12.743 -4.186 -4.335 1.00 94.12 87 ARG A C 1
ATOM 697 O O . ARG A 1 87 ? 13.545 -4.918 -3.755 1.00 94.12 87 ARG A O 1
ATOM 704 N N . LEU A 1 88 ? 11.533 -3.919 -3.843 1.00 90.94 88 LEU A N 1
ATOM 705 C CA . LEU A 1 88 ? 10.993 -4.598 -2.663 1.00 90.94 88 LEU A CA 1
ATOM 706 C C . LEU A 1 88 ? 10.731 -6.074 -2.965 1.00 90.94 88 LEU A C 1
ATOM 708 O O . LEU A 1 88 ? 11.109 -6.935 -2.176 1.00 90.94 88 LEU A O 1
ATOM 712 N N . GLU A 1 89 ? 10.159 -6.367 -4.127 1.00 89.69 89 GLU A N 1
ATOM 713 C CA . GLU A 1 89 ? 9.848 -7.727 -4.557 1.00 89.69 89 GLU A CA 1
ATOM 714 C C . GLU A 1 89 ? 11.114 -8.585 -4.724 1.00 89.69 89 GLU A C 1
ATOM 716 O O . GLU A 1 89 ? 11.181 -9.711 -4.221 1.00 89.69 89 GLU A O 1
ATOM 721 N N . ALA A 1 90 ? 12.171 -8.017 -5.314 1.00 89.50 90 ALA A N 1
ATOM 722 C CA . ALA A 1 90 ? 13.479 -8.665 -5.407 1.00 89.50 90 ALA A CA 1
ATOM 723 C C . ALA A 1 90 ? 14.069 -9.013 -4.026 1.00 89.50 90 ALA A C 1
ATOM 725 O O . ALA A 1 90 ? 14.651 -10.080 -3.853 1.00 89.50 90 ALA A O 1
ATOM 726 N N . LYS A 1 91 ? 13.885 -8.146 -3.020 1.00 87.00 91 LYS A N 1
ATOM 727 C CA . LYS A 1 91 ? 14.371 -8.385 -1.647 1.00 87.00 91 LYS A CA 1
ATOM 728 C C . LYS A 1 91 ? 13.573 -9.442 -0.883 1.00 87.00 91 LYS A C 1
ATOM 730 O O . LYS A 1 91 ? 14.124 -10.072 0.009 1.00 87.00 91 LYS A O 1
ATOM 735 N N . LEU A 1 92 ? 12.285 -9.609 -1.184 1.00 81.25 92 LEU A N 1
ATOM 736 C CA . LEU A 1 92 ? 11.429 -10.623 -0.547 1.00 81.25 92 LEU A CA 1
ATOM 737 C C . LEU A 1 92 ? 11.639 -12.029 -1.136 1.00 81.25 92 LEU A C 1
ATOM 739 O O . LEU A 1 92 ? 11.220 -13.033 -0.548 1.00 81.25 92 LEU A O 1
ATOM 743 N N . THR A 1 93 ? 12.240 -12.101 -2.324 1.00 75.62 93 THR A N 1
ATOM 744 C CA . THR A 1 93 ? 12.460 -13.344 -3.072 1.00 75.62 93 THR A CA 1
ATOM 745 C C . THR A 1 93 ? 13.893 -13.874 -2.980 1.00 75.62 93 THR A C 1
ATOM 747 O O . THR A 1 93 ? 14.070 -15.078 -3.176 1.00 75.62 93 THR A O 1
ATOM 750 N N . SER A 1 94 ? 14.871 -13.023 -2.646 1.00 68.56 94 SER A N 1
ATOM 751 C CA . SER A 1 94 ? 16.267 -13.378 -2.327 1.00 68.56 94 SER A CA 1
ATOM 752 C C . SER A 1 94 ? 16.432 -13.946 -0.921 1.00 68.56 94 SER A C 1
ATOM 754 O O . SER A 1 94 ? 17.179 -14.937 -0.775 1.00 68.56 94 SER A O 1
#

Radius of gyration: 12.85 Å; Cα contacts (8 Å, |Δi|>4): 73; chains: 1; bounding box: 30×33×31 Å

pLDDT: mean 86.81, std 11.65, range [31.22, 97.5]

Solvent-accessible surface area (backbone atoms only — not comparable to full-atom values): 5407 Å² total; per-residue (Å²): 129,88,78,79,72,50,73,71,57,49,51,51,49,53,48,50,47,51,28,59,58,69,70,40,94,73,66,53,36,56,55,52,57,56,42,44,38,36,66,69,49,48,54,44,38,49,65,64,48,48,38,43,99,86,72,49,65,54,77,66,47,46,51,54,51,50,51,43,65,75,41,47,65,42,63,67,57,43,64,69,43,44,69,55,22,54,55,51,40,53,64,73,71,107